Protein AF-A0A968BPP3-F1 (afdb_monomer)

Nearest PDB structures (foldseek):
  6rji-assembly1_A  TM=8.455E-01  e=3.674E-14  Staphylococcus aureus subsp. aureus NCTC 8325
  6rk3-assembly1_A  TM=8.689E-01  e=7.001E-14  Staphylococcus aureus
  1ueb-assembly1_A  TM=8.562E-01  e=2.542E-13  Thermus thermophilus
  3a5z-assembly2_H  TM=8.764E-01  e=1.275E-12  Escherichia coli
  6enu-assembly1_w  TM=8.846E-01  e=1.036E-11  Escherichia coli

Structure (mmCIF, N/CA/C/O backbone):
data_AF-A0A968BPP3-F1
#
_entry.id   AF-A0A968BPP3-F1
#
loop_
_atom_site.group_PDB
_atom_site.id
_atom_site.type_symbol
_atom_site.label_atom_id
_atom_site.label_alt_id
_atom_site.label_comp_id
_atom_site.label_asym_id
_atom_site.label_entity_id
_atom_site.label_seq_id
_atom_site.pdbx_PDB_ins_code
_atom_site.Cartn_x
_atom_site.Cartn_y
_atom_site.Cartn_z
_atom_site.occupancy
_atom_site.B_iso_or_equiv
_atom_site.auth_seq_id
_atom_site.auth_comp_id
_atom_site.auth_asym_id
_atom_site.auth_atom_id
_atom_site.pdbx_PDB_model_num
ATOM 1 N N . LEU A 1 1 ? 13.420 -9.886 -11.033 1.00 63.69 1 LEU A N 1
ATOM 2 C CA . LEU A 1 1 ? 12.221 -9.325 -11.688 1.00 63.69 1 LEU A CA 1
ATOM 3 C C . LEU A 1 1 ? 11.340 -10.459 -12.191 1.00 63.69 1 LEU A C 1
ATOM 5 O O . LEU A 1 1 ? 10.629 -10.984 -11.359 1.00 63.69 1 LEU A O 1
ATOM 9 N N . ARG A 1 2 ? 11.494 -10.986 -13.417 1.00 72.38 2 ARG A N 1
ATOM 10 C CA . ARG A 1 2 ? 10.603 -12.044 -13.965 1.00 72.38 2 ARG A CA 1
ATOM 11 C C . ARG A 1 2 ? 10.339 -13.284 -13.087 1.00 72.38 2 ARG A C 1
ATOM 13 O O . ARG A 1 2 ? 9.287 -13.887 -13.214 1.00 72.38 2 ARG A O 1
ATOM 20 N N . THR A 1 3 ? 11.290 -13.709 -12.253 1.00 71.75 3 THR A N 1
ATOM 21 C CA . THR A 1 3 ? 11.135 -14.902 -11.393 1.00 71.75 3 THR A CA 1
ATOM 22 C C . THR A 1 3 ? 11.140 -14.589 -9.895 1.00 71.75 3 THR A C 1
ATOM 24 O O . THR A 1 3 ? 11.198 -15.517 -9.092 1.00 71.75 3 THR A O 1
ATOM 27 N N . GLY A 1 4 ? 11.218 -13.310 -9.502 1.00 67.56 4 GLY A N 1
ATOM 28 C CA . GLY A 1 4 ? 11.401 -12.900 -8.097 1.00 67.56 4 GLY A CA 1
ATOM 29 C C . GLY A 1 4 ? 12.676 -13.427 -7.407 1.00 67.56 4 GLY A C 1
ATOM 30 O O . GLY A 1 4 ? 12.881 -13.193 -6.223 1.00 67.56 4 GLY A O 1
ATOM 31 N N . SER A 1 5 ? 13.551 -14.153 -8.114 1.00 74.25 5 SER A N 1
ATOM 32 C CA . SER A 1 5 ? 14.674 -14.875 -7.505 1.00 74.25 5 SER A CA 1
ATOM 33 C C . SER A 1 5 ? 15.922 -14.002 -7.362 1.00 74.25 5 SER A C 1
ATOM 35 O O . SER A 1 5 ? 16.312 -13.308 -8.304 1.00 74.25 5 SER A O 1
ATOM 37 N N . THR A 1 6 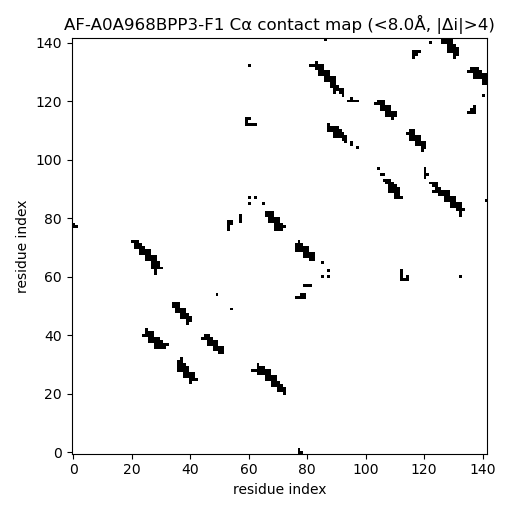? 16.602 -14.108 -6.220 1.00 77.81 6 THR A N 1
ATOM 38 C CA . THR A 1 6 ? 17.931 -13.517 -6.008 1.00 77.81 6 THR A CA 1
ATOM 39 C C . THR A 1 6 ? 19.002 -14.392 -6.660 1.00 77.81 6 THR A C 1
ATOM 41 O O . THR A 1 6 ? 19.083 -15.587 -6.376 1.00 77.81 6 THR A O 1
ATOM 44 N N . LEU A 1 7 ? 19.831 -13.806 -7.529 1.00 81.56 7 LEU A N 1
ATOM 45 C CA . LEU A 1 7 ? 20.941 -14.490 -8.197 1.00 81.56 7 LEU A CA 1
ATOM 46 C C . LEU A 1 7 ? 22.265 -13.803 -7.856 1.00 81.56 7 LEU A C 1
ATOM 48 O O . LEU A 1 7 ? 22.491 -12.664 -8.261 1.00 81.56 7 LEU A O 1
ATOM 52 N N . ASP A 1 8 ? 23.168 -14.532 -7.203 1.00 81.88 8 ASP A N 1
ATOM 53 C CA . ASP A 1 8 ? 24.552 -14.094 -7.035 1.00 81.88 8 ASP A CA 1
ATOM 54 C C . ASP A 1 8 ? 25.355 -14.385 -8.307 1.00 81.88 8 ASP A C 1
ATOM 56 O O . ASP A 1 8 ? 25.494 -15.536 -8.735 1.00 81.88 8 ASP A O 1
ATOM 60 N N . LYS A 1 9 ? 25.904 -13.334 -8.926 1.00 81.69 9 LYS A N 1
ATOM 61 C CA . LYS A 1 9 ? 26.733 -13.441 -10.131 1.00 81.69 9 LYS A CA 1
ATOM 62 C C . LYS A 1 9 ? 28.030 -12.656 -9.962 1.00 81.69 9 LYS A C 1
ATOM 64 O O . LYS A 1 9 ? 28.014 -11.452 -9.731 1.00 81.69 9 LYS A O 1
ATOM 69 N N . ASN A 1 10 ? 29.157 -13.350 -10.116 1.00 84.06 10 ASN A N 1
ATOM 70 C CA . ASN A 1 10 ? 30.484 -12.740 -10.114 1.00 84.06 10 ASN A CA 1
ATOM 71 C C . ASN A 1 10 ? 30.826 -12.225 -11.515 1.00 84.06 10 ASN A C 1
ATOM 73 O O . ASN A 1 10 ? 30.659 -12.956 -12.491 1.00 84.06 10 ASN A O 1
ATOM 77 N N . PHE A 1 11 ? 31.342 -10.999 -11.594 1.00 82.50 11 PHE A N 1
ATOM 78 C CA . PHE A 1 11 ? 31.814 -10.381 -12.833 1.00 82.50 11 PHE A CA 1
ATOM 79 C C . PHE A 1 11 ? 33.334 -10.184 -12.777 1.00 82.50 11 PHE A C 1
ATOM 81 O O . PHE A 1 11 ? 33.882 -9.771 -11.755 1.00 82.50 11 PHE A O 1
ATOM 88 N N . THR A 1 12 ? 34.021 -10.478 -13.877 1.00 86.81 12 THR A N 1
ATOM 89 C CA . THR A 1 12 ? 35.453 -10.200 -14.072 1.00 86.81 12 THR A CA 1
ATOM 90 C C . THR A 1 12 ? 35.627 -8.826 -14.728 1.00 86.81 12 THR A C 1
ATOM 92 O O . THR A 1 12 ? 34.732 -8.355 -15.421 1.00 86.81 12 THR A O 1
ATOM 95 N N . SER A 1 13 ? 36.788 -8.173 -14.585 1.00 78.44 13 SER A N 1
ATOM 96 C CA . SER A 1 13 ? 37.048 -6.805 -15.084 1.0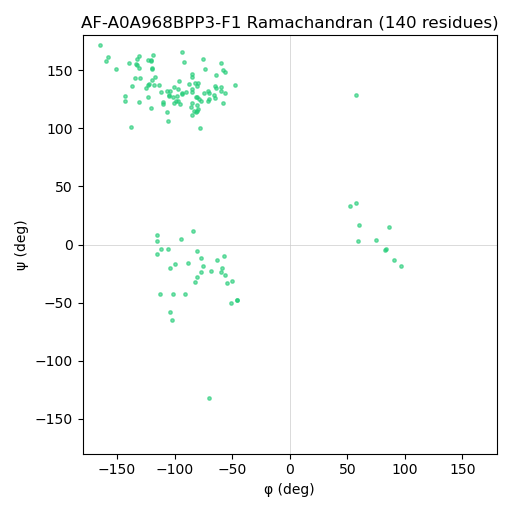0 78.44 13 SER A CA 1
ATOM 97 C C . SER A 1 13 ? 36.832 -6.568 -16.594 1.00 78.44 13 SER A C 1
ATOM 99 O O . SER A 1 13 ? 36.894 -5.423 -17.031 1.00 78.44 13 SER A O 1
ATOM 101 N N . GLY A 1 14 ? 36.624 -7.616 -17.400 1.00 79.88 14 GLY A N 1
ATOM 102 C CA . GLY A 1 14 ? 36.325 -7.523 -18.836 1.00 79.88 14 GLY A CA 1
ATOM 103 C C . GLY A 1 14 ? 34.868 -7.816 -19.208 1.00 79.88 14 GLY A C 1
ATOM 104 O O . GLY A 1 14 ? 34.520 -7.707 -20.386 1.00 79.88 14 GLY A O 1
ATOM 105 N N . ASP A 1 15 ? 34.029 -8.194 -18.242 1.00 79.31 15 ASP A N 1
ATOM 106 C CA . ASP A 1 15 ? 32.636 -8.532 -18.505 1.00 79.31 15 ASP A CA 1
ATOM 107 C C . ASP A 1 15 ? 31.840 -7.275 -18.850 1.00 79.31 15 ASP A C 1
ATOM 109 O O . ASP A 1 15 ? 31.914 -6.247 -18.175 1.00 79.31 15 ASP A O 1
ATOM 113 N N . ARG A 1 16 ? 31.062 -7.364 -19.929 1.00 75.25 16 ARG A N 1
ATOM 114 C CA . ARG A 1 16 ? 30.122 -6.319 -20.329 1.00 75.25 16 ARG A CA 1
ATOM 115 C C . ARG A 1 16 ? 28.735 -6.715 -19.860 1.00 75.25 16 ARG A C 1
ATOM 117 O O . ARG A 1 16 ? 28.242 -7.782 -20.221 1.00 75.25 16 ARG A O 1
ATOM 124 N N . VAL A 1 17 ? 28.120 -5.846 -19.072 1.00 80.25 17 VAL A N 1
ATOM 125 C CA . VAL A 1 17 ? 26.725 -5.974 -18.659 1.00 80.25 17 VAL A CA 1
ATOM 126 C C . VAL A 1 17 ? 25.892 -5.103 -19.588 1.00 80.25 17 VAL A C 1
ATOM 128 O O . VAL A 1 17 ? 26.286 -3.983 -19.910 1.00 80.25 17 VAL A O 1
ATOM 131 N N . GLN A 1 18 ? 24.782 -5.648 -20.078 1.00 78.56 18 GLN A N 1
ATOM 132 C CA . GLN A 1 18 ? 23.800 -4.853 -20.796 1.00 78.56 18 GLN A CA 1
ATOM 133 C C . GLN A 1 18 ? 22.907 -4.180 -19.761 1.00 78.56 18 GLN A C 1
ATOM 135 O O . GLN A 1 18 ? 22.183 -4.866 -19.040 1.00 78.56 18 GLN A O 1
ATOM 140 N N . ASP A 1 19 ? 22.968 -2.854 -19.703 1.00 77.75 19 ASP A N 1
ATOM 141 C CA . ASP A 1 19 ? 22.014 -2.086 -18.917 1.00 77.75 19 ASP A CA 1
ATOM 142 C C . ASP A 1 19 ? 20.648 -2.150 -19.594 1.00 77.75 19 ASP A C 1
ATOM 144 O O . ASP A 1 19 ? 20.490 -1.838 -20.778 1.00 77.75 19 ASP A O 1
ATOM 148 N N . ILE A 1 20 ? 19.665 -2.584 -18.818 1.00 81.75 20 ILE A N 1
ATOM 149 C CA . ILE A 1 20 ? 18.259 -2.580 -19.185 1.00 81.75 20 ILE A CA 1
ATOM 150 C C . ILE A 1 20 ? 17.609 -1.433 -18.419 1.00 81.75 20 ILE A C 1
ATOM 152 O O . ILE A 1 20 ? 17.764 -1.330 -17.202 1.00 81.75 20 ILE A O 1
ATOM 156 N N . ARG A 1 21 ? 16.886 -0.570 -19.135 1.00 79.94 21 ARG A N 1
ATOM 157 C CA . ARG A 1 21 ? 16.060 0.470 -18.529 1.00 79.94 21 ARG A CA 1
ATOM 158 C C . ARG A 1 21 ? 14.624 -0.027 -18.471 1.00 79.94 21 ARG A C 1
ATOM 160 O O . ARG A 1 21 ? 14.102 -0.480 -19.484 1.00 79.94 21 ARG A O 1
ATOM 167 N N . LEU A 1 22 ? 14.034 0.042 -17.286 1.00 85.62 22 LEU A N 1
ATOM 168 C CA . LEU A 1 22 ? 12.613 -0.204 -17.099 1.00 85.6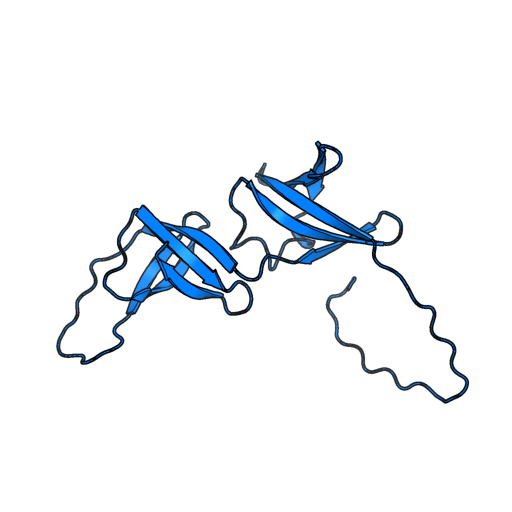2 22 LEU A CA 1
ATOM 169 C C . LEU A 1 22 ? 11.840 1.083 -17.378 1.00 85.62 22 LEU A C 1
ATOM 171 O O . LEU A 1 22 ? 12.315 2.184 -17.077 1.00 85.62 22 LEU A O 1
ATOM 175 N N . ASP A 1 23 ? 10.660 0.917 -17.955 1.00 87.00 23 ASP A N 1
ATOM 176 C CA . ASP A 1 23 ? 9.682 1.974 -18.142 1.00 87.00 23 ASP A CA 1
ATOM 177 C C . ASP A 1 23 ? 8.700 1.925 -16.972 1.00 87.00 23 ASP A C 1
ATOM 179 O O . ASP A 1 23 ? 8.052 0.902 -16.735 1.00 87.00 23 ASP A O 1
ATOM 183 N N . HIS A 1 24 ? 8.616 3.034 -16.246 1.00 90.00 24 HIS A N 1
ATOM 184 C CA . HIS A 1 24 ? 7.786 3.198 -15.061 1.00 90.00 24 HIS A CA 1
ATOM 185 C C . HIS A 1 24 ? 6.594 4.087 -15.400 1.00 90.00 24 HIS A C 1
ATOM 187 O O . HIS A 1 24 ? 6.776 5.147 -16.002 1.00 90.00 24 HIS A O 1
ATOM 193 N N . GLN A 1 25 ? 5.394 3.662 -15.021 1.00 91.88 25 GLN A N 1
ATOM 194 C CA . GLN A 1 25 ? 4.161 4.418 -15.237 1.00 91.88 25 GLN A CA 1
ATOM 195 C C . GLN A 1 25 ? 3.282 4.360 -13.988 1.00 91.88 25 GLN A C 1
ATOM 197 O O . GLN A 1 25 ? 3.133 3.299 -13.378 1.00 91.88 25 GLN A O 1
ATOM 202 N N . THR A 1 26 ? 2.703 5.494 -13.598 1.00 93.88 26 THR A N 1
ATOM 203 C CA . THR A 1 26 ? 1.760 5.549 -12.477 1.00 93.88 26 THR A CA 1
ATOM 204 C C . THR A 1 26 ? 0.383 5.122 -12.958 1.00 93.88 26 THR A C 1
ATOM 206 O O . THR A 1 26 ? -0.147 5.651 -13.936 1.00 93.88 26 THR A O 1
ATOM 209 N N . VAL A 1 27 ? -0.209 4.152 -12.273 1.00 94.50 27 VAL A N 1
ATOM 210 C CA . VAL A 1 27 ? -1.490 3.564 -12.658 1.00 94.50 27 VAL A CA 1
ATOM 211 C C . VAL A 1 27 ? -2.423 3.540 -11.461 1.00 94.50 27 VAL A C 1
ATOM 213 O O . VAL A 1 27 ? -2.010 3.310 -10.329 1.00 94.50 27 VAL A O 1
ATOM 216 N N . GLN A 1 28 ? -3.700 3.773 -11.715 1.00 94.75 28 GLN A N 1
ATOM 217 C CA . GLN A 1 28 ? -4.740 3.817 -10.707 1.00 94.75 28 GLN A CA 1
ATOM 218 C C . GLN A 1 28 ? -5.581 2.546 -10.766 1.00 94.75 28 GLN A C 1
ATOM 220 O O . GLN A 1 28 ? -6.100 2.184 -11.822 1.00 94.75 28 GLN A O 1
ATOM 225 N N . TYR A 1 29 ? -5.741 1.872 -9.631 1.00 94.06 29 TYR A N 1
ATOM 226 C CA . TYR A 1 29 ? -6.620 0.717 -9.513 1.00 94.06 29 TYR A CA 1
ATOM 227 C C . TYR A 1 29 ? -8.088 1.142 -9.600 1.00 94.06 29 TYR A C 1
ATOM 229 O O . TYR A 1 29 ? -8.519 2.058 -8.897 1.00 94.06 29 TYR A O 1
ATOM 237 N N . LEU A 1 30 ? -8.860 0.459 -10.446 1.00 93.25 30 LEU A N 1
ATOM 238 C CA . LEU A 1 30 ? -10.280 0.737 -10.642 1.00 93.25 30 LEU A CA 1
ATOM 239 C C . LEU A 1 30 ? -11.155 -0.280 -9.912 1.00 93.25 30 LEU A C 1
ATOM 241 O O . LEU A 1 30 ? -11.890 0.091 -9.008 1.00 93.25 30 LEU A O 1
ATOM 245 N N . TYR A 1 31 ? -11.098 -1.546 -10.324 1.00 91.69 31 TYR A N 1
ATOM 246 C CA . TYR A 1 31 ? -11.911 -2.638 -9.782 1.00 91.69 31 TYR A CA 1
ATOM 247 C C . TYR A 1 31 ? -11.332 -3.995 -10.203 1.00 91.69 31 TYR A C 1
ATOM 249 O O . TYR A 1 31 ? -10.452 -4.076 -11.062 1.00 91.69 31 TYR A O 1
ATOM 257 N N . SER A 1 32 ? -11.864 -5.079 -9.640 1.00 90.06 32 SER A N 1
ATOM 258 C CA . SER A 1 32 ? -11.588 -6.447 -10.083 1.00 90.06 32 SER A CA 1
ATOM 259 C C . SER A 1 32 ? -12.882 -7.125 -10.525 1.00 90.06 32 SER A C 1
ATOM 261 O O . SER A 1 32 ? -13.932 -6.921 -9.918 1.00 90.06 32 SER A O 1
ATOM 263 N N . ASP A 1 33 ? -12.809 -7.929 -11.585 1.00 89.69 33 ASP A N 1
ATOM 264 C CA . ASP A 1 33 ? -13.915 -8.775 -12.060 1.00 89.69 33 ASP A CA 1
ATOM 265 C C . ASP A 1 33 ? -13.848 -10.217 -11.512 1.00 89.69 33 ASP A C 1
ATOM 267 O O . ASP A 1 33 ? -14.680 -11.057 -11.857 1.00 89.69 33 ASP A O 1
ATOM 271 N N . GLY A 1 34 ? -12.882 -10.493 -10.628 1.00 84.31 34 GLY A N 1
ATOM 272 C CA . GLY A 1 34 ? -12.631 -11.800 -10.021 1.00 84.31 34 GLY A CA 1
ATOM 273 C C . GLY A 1 34 ? -11.546 -12.626 -10.717 1.00 84.31 34 GLY A C 1
ATOM 274 O O . GLY A 1 34 ? -11.000 -13.530 -10.087 1.00 84.31 34 GLY A O 1
ATOM 275 N N . GLU A 1 35 ? -11.194 -12.309 -11.964 1.00 85.31 35 GLU A N 1
ATOM 276 C CA . GLU A 1 35 ? -10.093 -12.952 -12.699 1.00 85.31 35 GLU A CA 1
ATOM 277 C C . GLU A 1 35 ? -8.943 -11.966 -12.939 1.00 85.31 35 GLU A C 1
ATOM 279 O O . GLU A 1 35 ? -7.772 -12.293 -12.728 1.00 85.31 35 GLU A O 1
ATOM 284 N N . PHE A 1 36 ? -9.286 -10.733 -13.308 1.00 89.75 36 PHE A N 1
ATOM 285 C CA . PHE A 1 36 ? -8.358 -9.647 -13.573 1.00 89.75 36 PHE A CA 1
ATOM 286 C C . PHE A 1 36 ? -8.605 -8.454 -12.650 1.00 89.75 36 PHE A C 1
ATOM 288 O O . PHE A 1 36 ? -9.688 -8.243 -12.092 1.00 89.75 36 PHE A O 1
ATOM 295 N N . TYR A 1 37 ? -7.560 -7.652 -12.501 1.00 91.88 37 TYR A N 1
ATOM 296 C CA . TYR A 1 37 ? -7.592 -6.365 -11.822 1.00 91.88 37 TYR A CA 1
ATOM 297 C C . TYR A 1 37 ? -7.427 -5.282 -12.878 1.00 91.88 37 TYR A C 1
ATOM 299 O O . TYR A 1 37 ? -6.458 -5.293 -13.634 1.00 91.88 37 TYR A O 1
ATOM 307 N N . HIS A 1 38 ? -8.384 -4.368 -12.959 1.00 94.25 38 HIS A N 1
ATOM 308 C CA . HIS A 1 38 ? -8.400 -3.312 -13.962 1.00 94.25 38 HIS A CA 1
ATOM 309 C C . HIS A 1 38 ? -7.743 -2.055 -13.409 1.00 94.25 38 HIS A C 1
ATOM 311 O O . HIS A 1 38 ? -8.080 -1.590 -12.318 1.00 94.25 38 HIS A O 1
ATOM 317 N N . PHE A 1 39 ? -6.817 -1.506 -14.188 1.00 95.06 39 PHE A N 1
ATOM 318 C CA . PHE A 1 39 ? -6.079 -0.288 -13.881 1.00 95.06 39 PHE A CA 1
ATOM 319 C C . PHE A 1 39 ? -6.263 0.734 -14.993 1.00 95.06 39 PHE A C 1
ATOM 321 O O . PHE A 1 39 ? -6.586 0.379 -16.127 1.00 95.06 39 PHE A O 1
ATOM 328 N N . MET A 1 40 ? -6.032 1.997 -14.662 1.00 95.88 40 MET A N 1
ATOM 329 C CA . MET A 1 40 ? -5.997 3.113 -15.595 1.00 95.88 40 MET A CA 1
ATOM 330 C C . MET A 1 40 ? -4.655 3.819 -15.478 1.00 95.88 40 MET A C 1
ATOM 332 O O . MET A 1 40 ? -4.264 4.213 -14.384 1.00 95.88 40 MET A O 1
ATOM 336 N N . ASP A 1 41 ? -3.959 4.002 -16.589 1.00 94.06 41 ASP A N 1
ATOM 337 C CA . ASP A 1 41 ? -2.784 4.867 -16.623 1.00 94.06 41 ASP A CA 1
ATOM 338 C C . ASP A 1 41 ? -3.206 6.327 -16.374 1.00 94.06 41 ASP A C 1
ATOM 340 O O . ASP A 1 41 ? -4.142 6.827 -17.005 1.00 94.06 41 ASP A O 1
ATOM 344 N N . VAL A 1 42 ? -2.558 7.007 -15.423 1.00 94.00 42 VAL A N 1
ATOM 345 C CA . VAL A 1 42 ? -2.985 8.350 -14.985 1.00 94.00 42 VAL A CA 1
ATOM 346 C C . VAL A 1 42 ? -2.629 9.458 -15.982 1.00 94.00 42 VAL A C 1
ATOM 348 O O . VAL A 1 42 ? -3.203 10.546 -15.920 1.00 94.00 42 VAL A O 1
ATOM 351 N N . GLU A 1 43 ? -1.692 9.208 -16.901 1.00 91.94 43 GLU A N 1
ATOM 352 C CA . GLU A 1 43 ? -1.260 10.182 -17.906 1.00 91.94 43 GLU A CA 1
ATOM 353 C C . GLU A 1 43 ? -2.083 10.066 -19.194 1.00 91.94 43 GLU A C 1
ATOM 355 O O . GLU A 1 43 ? -2.496 11.071 -19.781 1.00 91.94 43 GLU A O 1
ATOM 360 N N . THR A 1 44 ? -2.335 8.835 -19.635 1.00 93.88 44 THR A N 1
ATOM 361 C CA . THR A 1 44 ? -2.982 8.513 -20.913 1.00 93.88 44 THR A CA 1
ATOM 362 C C . THR A 1 44 ? -4.464 8.179 -20.774 1.00 93.88 44 THR A C 1
ATOM 364 O O . THR A 1 44 ? -5.191 8.240 -21.767 1.00 93.88 44 THR A O 1
ATOM 367 N N . TYR A 1 45 ? -4.933 7.872 -19.559 1.00 93.38 45 TYR A N 1
ATOM 368 C CA . TYR A 1 45 ? -6.283 7.378 -19.265 1.00 93.38 45 TYR A CA 1
ATOM 369 C C . TYR A 1 45 ? -6.620 6.047 -19.955 1.00 93.38 45 TYR A C 1
ATOM 371 O O . TYR A 1 45 ? -7.791 5.665 -20.050 1.00 93.38 45 TYR A O 1
ATOM 379 N N . GLU A 1 46 ? -5.609 5.321 -20.438 1.00 93.12 46 GLU A N 1
ATOM 380 C CA . GLU A 1 46 ? -5.793 3.996 -21.013 1.00 93.12 46 GLU A CA 1
ATOM 381 C C . GLU A 1 46 ? -6.049 2.971 -19.909 1.00 93.12 46 GLU A C 1
ATOM 383 O O . GLU A 1 46 ? -5.318 2.890 -18.921 1.00 93.12 46 GLU A O 1
ATOM 388 N N . GLN A 1 47 ? -7.103 2.174 -20.084 1.00 93.69 47 GLN A N 1
ATOM 389 C CA . GLN A 1 47 ? -7.453 1.113 -19.148 1.00 93.69 47 GLN A CA 1
ATOM 390 C C . GLN A 1 47 ? -6.897 -0.223 -19.607 1.00 93.69 47 GLN A C 1
ATOM 392 O O . GLN A 1 47 ? -6.950 -0.565 -20.792 1.00 93.69 47 GLN A O 1
ATOM 397 N N . PHE A 1 48 ? -6.423 -1.016 -18.655 1.00 92.19 48 PHE A N 1
ATOM 398 C CA . PHE A 1 48 ? -5.928 -2.346 -18.939 1.00 92.19 48 PHE A CA 1
ATOM 399 C C . PHE A 1 48 ? -6.104 -3.316 -17.766 1.00 92.19 48 PHE A C 1
ATOM 401 O O . PHE A 1 48 ? -6.038 -2.912 -16.605 1.00 92.19 48 PHE A O 1
ATOM 408 N N . PRO A 1 49 ? -6.253 -4.620 -18.055 1.00 93.31 49 PRO A N 1
ATOM 409 C CA . PRO A 1 49 ? -6.275 -5.650 -17.029 1.00 93.31 49 PRO A CA 1
ATOM 410 C C . PRO A 1 49 ? -4.855 -6.092 -16.648 1.00 93.31 49 PRO A C 1
ATOM 412 O O . PRO A 1 49 ? -3.963 -6.163 -17.500 1.00 93.31 49 PRO A O 1
ATOM 415 N N . LEU A 1 50 ? -4.664 -6.453 -15.382 1.00 90.62 50 LEU A N 1
ATOM 416 C CA . LEU A 1 50 ? -3.512 -7.181 -14.857 1.00 90.62 50 LEU A CA 1
ATOM 417 C C . LEU A 1 50 ? -3.959 -8.522 -14.266 1.00 90.62 50 LEU A C 1
ATOM 419 O O . LEU A 1 50 ? -4.985 -8.571 -13.578 1.00 90.62 50 LEU A O 1
ATOM 423 N N . PRO A 1 51 ? -3.211 -9.611 -14.524 1.00 88.88 51 PRO A N 1
ATOM 424 C CA . PRO A 1 51 ? -3.480 -10.893 -13.898 1.00 88.88 51 PRO A CA 1
ATOM 425 C C . PRO A 1 51 ? -3.008 -10.895 -12.441 1.00 88.88 51 PRO A C 1
ATOM 427 O O . PRO A 1 51 ? -2.104 -10.151 -12.060 1.00 88.88 51 PRO A O 1
ATOM 430 N N . ASP A 1 52 ? -3.569 -11.817 -11.663 1.00 85.19 52 ASP A N 1
ATOM 431 C CA . ASP A 1 52 ? -3.206 -12.074 -10.266 1.00 85.19 52 ASP A CA 1
ATOM 432 C C . ASP A 1 52 ? -1.689 -12.157 -10.025 1.00 85.19 52 ASP A C 1
ATOM 434 O O . ASP A 1 52 ? -1.161 -11.474 -9.155 1.00 85.19 52 ASP A O 1
ATOM 438 N N . ALA A 1 53 ? -0.979 -12.922 -10.858 1.00 84.06 53 ALA A N 1
ATOM 439 C CA . ALA A 1 53 ? 0.445 -13.210 -10.679 1.00 84.06 53 ALA A CA 1
ATOM 440 C C . ALA A 1 53 ? 1.360 -11.970 -10.641 1.00 84.06 53 ALA A C 1
ATOM 442 O O . ALA A 1 53 ? 2.481 -12.067 -10.157 1.00 84.06 53 ALA A O 1
ATOM 443 N N . VAL A 1 54 ? 0.913 -10.824 -11.165 1.00 83.94 54 VAL A N 1
ATOM 444 C CA . VAL A 1 54 ? 1.683 -9.567 -11.142 1.00 83.94 54 VAL A CA 1
ATOM 445 C C . VAL A 1 54 ? 1.407 -8.761 -9.865 1.00 83.94 54 VAL A C 1
ATOM 447 O O . VAL A 1 54 ? 2.155 -7.851 -9.542 1.00 83.94 54 VAL A O 1
ATOM 450 N N . LEU A 1 55 ? 0.339 -9.077 -9.130 1.00 84.62 55 LEU A N 1
ATOM 451 C CA . LEU A 1 55 ? -0.184 -8.280 -8.017 1.00 84.62 55 LEU A CA 1
ATOM 452 C C . LEU A 1 55 ? -0.087 -8.985 -6.663 1.00 84.62 55 LEU A C 1
ATOM 454 O O . LEU A 1 55 ? -0.672 -8.495 -5.701 1.00 84.62 55 LEU A O 1
ATOM 458 N N . GLU A 1 56 ? 0.593 -10.128 -6.579 1.00 78.00 56 GLU A N 1
ATOM 459 C CA . GLU A 1 56 ? 0.530 -11.037 -5.427 1.00 78.00 56 GLU A CA 1
ATOM 460 C C . GLU A 1 56 ? 0.766 -10.312 -4.087 1.00 78.00 56 GLU A C 1
ATOM 462 O O . GLU A 1 56 ? -0.090 -10.362 -3.200 1.00 78.00 56 GLU A O 1
ATOM 467 N N . ASP A 1 57 ? 1.842 -9.527 -3.987 1.00 80.19 57 ASP A N 1
ATOM 468 C CA . ASP A 1 57 ? 2.168 -8.745 -2.785 1.00 80.19 57 ASP A CA 1
ATOM 469 C C . ASP A 1 57 ? 1.319 -7.469 -2.634 1.00 80.19 57 ASP A C 1
ATOM 471 O O . ASP A 1 57 ? 1.132 -6.955 -1.527 1.00 80.19 57 ASP A O 1
ATOM 475 N N . ALA A 1 58 ? 0.781 -6.948 -3.741 1.00 86.06 58 ALA A N 1
ATOM 476 C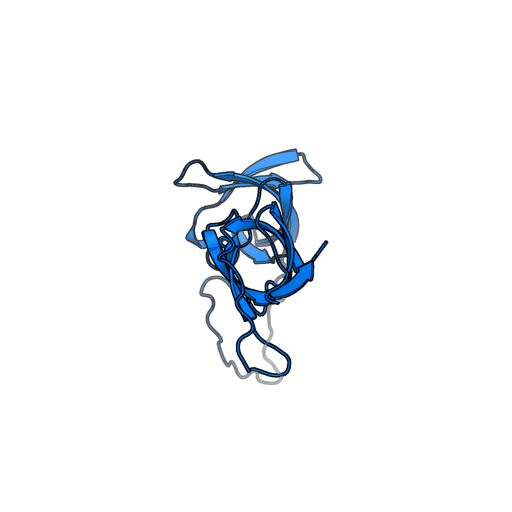 CA . ALA A 1 58 ? 0.037 -5.694 -3.768 1.00 86.06 58 ALA A CA 1
ATOM 477 C C . ALA A 1 58 ? -1.430 -5.853 -3.343 1.00 86.06 58 ALA A C 1
ATOM 479 O O . ALA A 1 58 ? -2.019 -4.957 -2.734 1.00 86.06 58 ALA A O 1
ATOM 480 N N . LYS A 1 59 ? -2.018 -7.015 -3.638 1.00 86.75 59 LYS A N 1
ATOM 481 C CA . LYS A 1 59 ? -3.437 -7.345 -3.461 1.00 86.75 59 LYS A CA 1
ATOM 482 C C . LYS A 1 59 ? -4.056 -6.954 -2.119 1.00 86.75 59 LYS A C 1
ATOM 484 O O . LYS A 1 59 ? -5.129 -6.352 -2.148 1.00 86.75 59 LYS A O 1
ATOM 489 N N . PRO A 1 60 ? -3.441 -7.250 -0.956 1.00 88.44 60 PRO A N 1
ATOM 490 C CA . PRO A 1 60 ? -4.044 -6.940 0.344 1.00 88.44 60 PRO A CA 1
ATOM 491 C C . PRO A 1 60 ? -4.241 -5.440 0.595 1.00 88.44 60 PRO A C 1
ATOM 493 O O . PRO A 1 60 ? -4.950 -5.065 1.529 1.00 88.44 60 PRO A O 1
ATOM 496 N N . TYR A 1 61 ? -3.611 -4.596 -0.223 1.00 90.12 61 TYR A N 1
ATOM 497 C CA . TYR A 1 61 ? -3.560 -3.148 -0.070 1.00 90.12 61 TYR A CA 1
ATOM 498 C C . TYR A 1 61 ? -4.327 -2.392 -1.161 1.00 90.12 61 TYR A C 1
ATOM 500 O O . TYR A 1 61 ? -4.410 -1.168 -1.097 1.00 90.12 61 TYR A O 1
ATOM 508 N N . LEU A 1 62 ? -4.879 -3.093 -2.159 1.00 88.75 62 LEU A N 1
ATOM 509 C CA . LEU A 1 62 ? -5.584 -2.465 -3.274 1.00 88.75 62 LEU A CA 1
ATOM 510 C C . LEU A 1 62 ? -7.024 -2.114 -2.893 1.00 88.75 62 LEU A C 1
ATOM 512 O O . LEU A 1 62 ? -7.872 -2.990 -2.723 1.00 88.75 62 LEU A O 1
ATOM 516 N N . VAL A 1 63 ? -7.304 -0.813 -2.845 1.00 87.31 63 VAL A N 1
ATOM 517 C CA . VAL A 1 63 ? -8.659 -0.243 -2.800 1.00 87.31 63 VAL A CA 1
ATOM 518 C C . VAL A 1 63 ? -8.890 0.640 -4.012 1.00 87.31 63 VAL A C 1
ATOM 520 O O . VAL A 1 63 ? -7.934 1.190 -4.565 1.00 87.31 63 VAL A O 1
ATOM 523 N N . GLU A 1 64 ? -10.141 0.757 -4.459 1.00 87.31 64 GLU A N 1
ATOM 524 C CA . GLU A 1 64 ? -10.486 1.594 -5.612 1.00 87.31 64 GLU A CA 1
ATOM 525 C C . GLU A 1 64 ? -9.836 2.978 -5.483 1.00 87.31 64 GLU A C 1
ATOM 527 O O . GLU A 1 64 ? -9.854 3.591 -4.414 1.00 87.31 64 GLU A O 1
ATOM 532 N N . ASN A 1 65 ? -9.290 3.481 -6.587 1.00 88.25 65 ASN A N 1
ATOM 533 C CA . ASN A 1 65 ? -8.537 4.730 -6.689 1.00 88.25 65 ASN A CA 1
ATOM 534 C C . ASN A 1 65 ? -7.104 4.715 -6.128 1.00 88.25 65 ASN A C 1
ATOM 536 O O . ASN A 1 65 ? -6.455 5.759 -6.177 1.00 88.25 65 ASN A O 1
ATOM 540 N N . THR A 1 66 ? -6.582 3.581 -5.646 1.00 89.81 66 THR A N 1
ATOM 541 C CA . THR A 1 66 ? -5.168 3.472 -5.232 1.00 89.81 66 THR A CA 1
ATOM 542 C C . THR A 1 66 ? -4.246 3.657 -6.432 1.00 89.81 66 THR A C 1
ATOM 544 O O . THR A 1 66 ? -4.372 2.937 -7.421 1.00 89.81 66 THR A O 1
ATOM 547 N N . GLU A 1 67 ? -3.297 4.583 -6.332 1.00 92.50 67 GLU A N 1
ATOM 548 C CA . GLU A 1 67 ? -2.229 4.761 -7.317 1.00 92.50 67 GLU A CA 1
ATOM 549 C C . GLU A 1 67 ? -1.019 3.895 -6.949 1.00 92.50 67 GLU A C 1
ATOM 551 O O . GLU A 1 67 ? -0.568 3.896 -5.801 1.00 92.50 67 GLU A O 1
ATOM 556 N N . ILE A 1 68 ? -0.505 3.152 -7.927 1.00 92.56 68 ILE A N 1
ATOM 557 C CA . ILE A 1 68 ? 0.676 2.291 -7.819 1.00 92.56 68 ILE A CA 1
ATOM 558 C C . ILE A 1 68 ? 1.604 2.545 -9.006 1.00 92.56 68 ILE A C 1
ATOM 560 O O . ILE A 1 68 ? 1.177 3.050 -10.046 1.00 92.56 68 ILE A O 1
ATOM 564 N N . GLU A 1 69 ? 2.872 2.180 -8.873 1.00 92.00 69 GLU A N 1
ATOM 565 C CA . GLU A 1 69 ? 3.842 2.294 -9.958 1.00 92.00 69 GLU A CA 1
ATOM 566 C C . GLU A 1 69 ? 3.977 0.948 -10.676 1.00 92.00 69 GLU A C 1
ATOM 568 O O . GLU A 1 69 ? 4.260 -0.076 -10.063 1.00 92.00 69 GLU A O 1
ATOM 573 N N . LEU A 1 70 ? 3.754 0.931 -11.988 1.00 91.69 70 LEU A N 1
ATOM 574 C CA . LEU A 1 70 ? 3.892 -0.254 -12.826 1.00 91.69 70 LEU A CA 1
ATOM 575 C C . LEU A 1 70 ? 5.227 -0.200 -13.572 1.00 91.69 70 LEU A C 1
ATOM 577 O O . LEU A 1 70 ? 5.475 0.716 -14.357 1.00 91.69 70 LEU A O 1
ATOM 581 N N . SER A 1 71 ? 6.056 -1.223 -13.373 1.00 89.94 71 SER A N 1
ATOM 582 C CA . SER A 1 71 ? 7.313 -1.405 -14.097 1.00 89.94 71 SER A CA 1
ATOM 583 C C . SER A 1 71 ? 7.113 -2.300 -15.316 1.00 89.94 71 SER A C 1
ATOM 585 O O . SER A 1 71 ? 6.588 -3.415 -15.227 1.00 89.94 71 SER A O 1
ATOM 587 N N . SER A 1 72 ? 7.585 -1.841 -16.470 1.00 88.06 72 SER A N 1
ATOM 588 C CA . SER A 1 72 ? 7.495 -2.557 -17.740 1.00 88.06 72 SER A CA 1
ATOM 589 C C . SER A 1 72 ? 8.828 -2.584 -18.485 1.00 88.06 72 SER A C 1
ATOM 591 O O . SER A 1 72 ? 9.700 -1.741 -18.280 1.00 88.06 72 SER A O 1
ATOM 593 N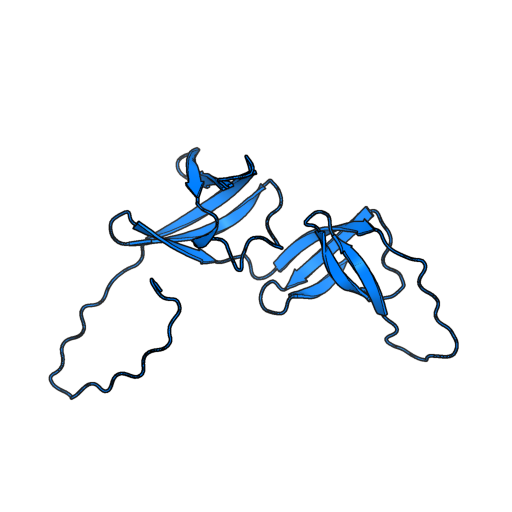 N . TYR A 1 73 ? 9.014 -3.595 -19.329 1.00 85.94 73 TYR A N 1
ATOM 594 C CA . TYR A 1 73 ? 10.182 -3.735 -20.193 1.00 85.94 73 TYR A CA 1
ATOM 595 C C . TYR A 1 73 ? 9.761 -4.313 -21.541 1.00 85.94 73 TYR A C 1
ATOM 597 O O . TYR A 1 73 ? 9.154 -5.380 -21.590 1.00 85.94 73 TYR A O 1
ATOM 605 N N . GLU A 1 74 ? 10.070 -3.615 -22.638 1.00 84.88 74 GLU A N 1
ATOM 606 C CA . GLU A 1 74 ? 9.719 -4.043 -24.007 1.00 84.88 74 GLU A CA 1
ATOM 607 C C . GLU A 1 74 ? 8.217 -4.376 -24.184 1.00 84.88 74 GLU A C 1
ATOM 609 O O . GLU A 1 74 ? 7.841 -5.254 -24.958 1.00 84.88 74 GLU A O 1
ATOM 614 N N . GLY A 1 75 ? 7.341 -3.668 -23.458 1.00 79.25 75 GLY A N 1
ATOM 615 C CA . GLY A 1 75 ? 5.886 -3.878 -23.473 1.00 79.25 75 GLY A CA 1
ATOM 616 C C . GLY A 1 75 ? 5.383 -5.007 -22.563 1.00 79.25 75 GLY A C 1
ATOM 617 O O . GLY A 1 75 ? 4.174 -5.174 -22.413 1.00 79.25 75 GLY A O 1
ATOM 618 N N . GLU A 1 76 ? 6.279 -5.759 -21.922 1.00 83.75 76 GLU A N 1
ATOM 619 C CA . GLU A 1 76 ? 5.935 -6.730 -20.884 1.00 83.75 76 GLU A CA 1
ATOM 620 C C . GLU A 1 76 ? 5.827 -6.030 -19.527 1.00 83.75 76 GLU A C 1
ATOM 622 O O . GLU A 1 76 ? 6.721 -5.288 -19.123 1.00 83.75 76 GLU A O 1
ATOM 627 N N . ARG A 1 77 ? 4.738 -6.284 -18.803 1.00 85.50 77 ARG A N 1
ATOM 628 C CA . ARG A 1 77 ? 4.524 -5.778 -17.444 1.00 85.50 77 ARG A CA 1
ATOM 629 C C . ARG A 1 77 ? 5.183 -6.727 -16.460 1.00 85.50 77 ARG A C 1
ATOM 631 O O . ARG A 1 77 ? 4.836 -7.904 -16.433 1.00 85.50 77 ARG A O 1
ATOM 638 N N . LEU A 1 78 ? 6.157 -6.223 -15.716 1.00 83.75 78 LEU A N 1
ATOM 639 C CA . LEU A 1 78 ? 7.048 -7.058 -14.921 1.00 83.75 78 LEU A CA 1
ATOM 640 C C . LEU A 1 78 ? 6.682 -7.079 -13.446 1.00 83.75 78 LEU A C 1
ATOM 642 O O . LEU A 1 78 ? 6.789 -8.134 -12.830 1.00 83.75 78 LEU A O 1
ATOM 646 N N . ASP A 1 79 ? 6.347 -5.919 -12.891 1.00 83.94 79 ASP A N 1
ATOM 647 C CA . ASP A 1 79 ? 6.219 -5.748 -11.448 1.00 83.94 79 ASP A CA 1
ATOM 648 C C . ASP A 1 79 ? 5.374 -4.519 -11.117 1.00 83.94 79 ASP A C 1
ATOM 650 O O . ASP A 1 79 ? 5.271 -3.595 -11.934 1.00 83.94 79 ASP A O 1
ATOM 654 N N . VAL A 1 80 ? 4.813 -4.502 -9.914 1.00 88.56 80 VAL A N 1
ATOM 655 C CA . VAL A 1 80 ? 4.134 -3.335 -9.356 1.00 88.56 80 VAL A CA 1
ATOM 656 C C . VAL A 1 80 ? 4.777 -2.928 -8.042 1.00 88.56 80 VAL A C 1
ATOM 658 O O . VAL A 1 80 ? 5.068 -3.756 -7.184 1.00 88.56 80 VAL A O 1
ATOM 661 N N . GLU A 1 81 ? 4.949 -1.630 -7.855 1.00 88.12 81 GLU A N 1
ATOM 662 C CA . GLU A 1 81 ? 5.423 -1.057 -6.608 1.00 88.12 81 GLU A CA 1
ATOM 663 C C . GLU A 1 81 ? 4.280 -0.293 -5.939 1.00 88.12 81 GLU A C 1
ATOM 665 O O . GLU A 1 81 ? 3.677 0.627 -6.500 1.00 88.12 81 GLU A O 1
ATOM 670 N N . LEU A 1 82 ? 3.947 -0.724 -4.724 1.00 89.25 82 LEU A N 1
ATOM 671 C CA . LEU A 1 82 ? 2.971 -0.045 -3.887 1.00 89.25 82 LEU A CA 1
ATOM 672 C C . LEU A 1 82 ? 3.556 1.254 -3.320 1.00 89.25 82 LEU A C 1
ATOM 674 O O . LEU A 1 82 ? 4.748 1.311 -3.002 1.00 89.25 82 LEU A O 1
ATOM 678 N N . PRO A 1 83 ? 2.715 2.267 -3.048 1.00 88.62 83 PRO A N 1
ATOM 679 C CA . PRO A 1 83 ? 3.139 3.384 -2.222 1.00 88.62 83 PRO A CA 1
ATOM 680 C C . PRO A 1 83 ? 3.590 2.879 -0.844 1.00 88.62 83 PRO A C 1
ATOM 682 O O . PRO A 1 83 ? 3.079 1.887 -0.318 1.00 88.62 83 PRO A O 1
ATOM 685 N N . ILE A 1 84 ? 4.528 3.601 -0.222 1.00 89.88 84 ILE A N 1
ATOM 686 C CA . ILE A 1 84 ? 5.081 3.254 1.103 1.00 89.88 84 ILE A CA 1
ATOM 687 C C . ILE A 1 84 ? 3.972 3.096 2.148 1.00 89.88 84 ILE A C 1
ATOM 689 O O . ILE A 1 84 ? 4.088 2.286 3.069 1.00 89.88 84 ILE A O 1
ATOM 693 N N . THR A 1 85 ? 2.905 3.884 2.013 1.00 92.31 85 THR A N 1
ATOM 694 C CA . THR A 1 85 ? 1.735 3.788 2.873 1.00 92.31 85 THR A CA 1
ATOM 695 C C . THR A 1 85 ? 0.441 3.819 2.083 1.00 92.31 85 THR A C 1
ATOM 697 O O . THR A 1 85 ? 0.320 4.617 1.156 1.00 92.31 85 THR A O 1
ATOM 700 N N . VAL A 1 86 ? -0.538 3.041 2.532 1.00 92.62 86 VAL A N 1
ATOM 701 C CA . VAL A 1 86 ? -1.924 3.075 2.049 1.00 92.62 86 VAL A CA 1
ATOM 702 C C . VAL A 1 86 ? -2.872 3.415 3.190 1.00 92.62 86 VAL A C 1
ATOM 704 O O . VAL A 1 86 ? -2.577 3.114 4.349 1.00 92.62 86 VAL A O 1
ATOM 707 N N . ASP A 1 87 ? -4.003 4.025 2.857 1.00 94.00 87 ASP A N 1
ATOM 708 C CA . ASP A 1 87 ? -5.053 4.366 3.811 1.00 94.00 87 ASP A CA 1
ATOM 709 C C . ASP A 1 87 ? -6.230 3.405 3.595 1.00 94.00 87 ASP A C 1
ATOM 711 O O . ASP A 1 87 ? -6.848 3.420 2.535 1.00 94.00 87 ASP A O 1
ATOM 715 N N . LEU A 1 88 ? -6.510 2.551 4.583 1.00 94.00 88 LEU A N 1
ATOM 716 C CA . LEU A 1 88 ? -7.539 1.509 4.509 1.00 94.00 88 LEU A CA 1
ATOM 717 C C . LEU A 1 88 ? -8.548 1.658 5.645 1.00 94.00 88 LEU A C 1
ATOM 719 O O . LEU A 1 88 ? -8.184 1.886 6.804 1.00 94.00 88 LEU A O 1
ATOM 723 N N . LYS A 1 89 ? -9.829 1.499 5.326 1.00 94.88 89 LYS A N 1
ATOM 724 C CA . LYS A 1 89 ? -10.925 1.593 6.288 1.00 94.88 89 LYS A CA 1
ATOM 725 C C . LYS A 1 89 ? -11.081 0.309 7.099 1.00 94.88 89 LYS A C 1
ATOM 727 O O . LYS A 1 89 ? -11.054 -0.794 6.558 1.00 94.88 89 LYS A O 1
ATOM 732 N N . VAL A 1 90 ? -11.329 0.458 8.397 1.00 96.44 90 VAL A N 1
ATOM 733 C CA . VAL A 1 90 ? -11.703 -0.643 9.292 1.00 96.44 90 VAL A CA 1
ATOM 734 C C . VAL A 1 90 ? -13.171 -1.008 9.089 1.00 96.44 90 VAL A C 1
ATOM 736 O O . VAL A 1 90 ? -14.051 -0.161 9.260 1.00 96.44 90 VAL A O 1
ATOM 739 N N . VAL A 1 91 ? -13.436 -2.275 8.775 1.00 96.50 91 VAL A N 1
ATOM 740 C CA . VAL A 1 91 ? -14.794 -2.826 8.609 1.00 96.50 91 VAL A CA 1
ATOM 741 C C . VAL A 1 91 ? -15.247 -3.675 9.789 1.00 96.50 91 VAL A C 1
ATOM 743 O O . VAL A 1 91 ? -16.444 -3.839 9.979 1.00 96.50 91 VAL A O 1
ATOM 746 N N . GLU A 1 92 ? -14.321 -4.176 10.608 1.00 95.25 92 GLU A N 1
ATOM 747 C CA . GLU A 1 92 ? -14.659 -4.896 11.836 1.00 95.25 92 GLU A CA 1
ATOM 748 C C . GLU A 1 92 ? -13.647 -4.570 12.935 1.00 95.25 92 GLU A C 1
ATOM 750 O O . GLU A 1 92 ? -12.436 -4.703 12.744 1.00 95.25 92 GLU A O 1
ATOM 755 N N . ALA A 1 93 ? -14.142 -4.151 14.102 1.00 93.94 93 ALA A N 1
ATOM 756 C CA . ALA A 1 93 ? -13.304 -3.850 15.257 1.00 93.94 93 ALA A CA 1
ATOM 757 C C . ALA A 1 93 ? -13.917 -4.397 16.559 1.00 93.94 93 ALA A C 1
ATOM 759 O O . ALA A 1 93 ? -14.789 -3.745 17.143 1.00 93.94 93 ALA A O 1
ATOM 760 N N . PRO A 1 94 ? -13.445 -5.543 17.082 1.00 89.81 94 PRO A N 1
ATOM 761 C CA . PRO A 1 94 ? -13.925 -6.073 18.351 1.00 89.81 94 PRO A CA 1
ATOM 762 C C . PRO A 1 94 ? -13.688 -5.093 19.520 1.00 89.81 94 PRO A C 1
ATOM 764 O O . PRO A 1 94 ? -12.793 -4.231 19.466 1.00 89.81 94 PRO A O 1
ATOM 767 N N . PRO A 1 95 ? -14.476 -5.205 20.609 1.00 85.25 95 PRO A N 1
ATOM 768 C CA . PRO A 1 95 ? -14.281 -4.398 21.806 1.00 85.25 95 PRO A CA 1
ATOM 769 C C . PRO A 1 95 ? -12.873 -4.605 22.373 1.00 85.25 95 PRO A C 1
ATOM 771 O O . PRO A 1 95 ? -12.480 -5.720 22.710 1.00 85.25 95 PRO A O 1
ATOM 774 N N . GLY A 1 96 ? -12.107 -3.522 22.493 1.00 78.56 96 GLY A N 1
ATOM 775 C CA . GLY A 1 96 ? -10.791 -3.568 23.120 1.00 78.56 96 GLY A CA 1
ATOM 776 C C . GLY A 1 96 ? -10.933 -3.557 24.637 1.00 78.56 96 GLY A C 1
ATOM 777 O O . GLY A 1 96 ? -11.418 -2.571 25.188 1.00 78.56 96 GLY A O 1
ATOM 778 N N . PHE A 1 97 ? -10.504 -4.619 25.320 1.00 71.94 97 PHE A N 1
ATOM 779 C CA . PHE A 1 97 ? -10.504 -4.666 26.783 1.00 71.94 97 PHE A 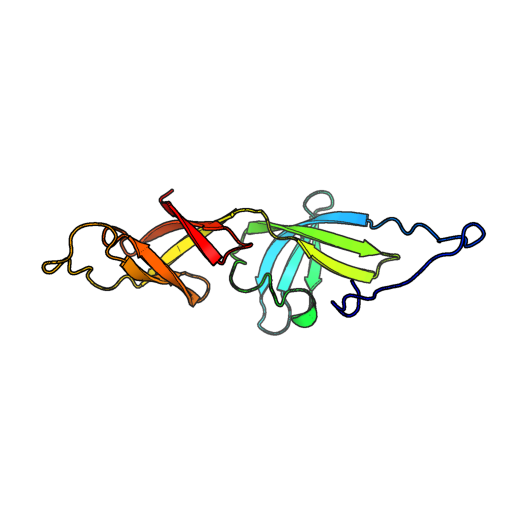CA 1
ATOM 780 C C . PHE A 1 97 ? -9.075 -4.522 27.307 1.00 71.94 97 PHE A C 1
ATOM 782 O O . PHE A 1 97 ? -8.267 -5.445 27.223 1.00 71.94 97 PHE A O 1
ATOM 789 N N . ALA A 1 98 ? -8.757 -3.354 27.861 1.00 65.81 98 ALA A N 1
ATOM 790 C CA . ALA A 1 98 ? -7.577 -3.205 28.698 1.00 65.81 98 ALA A CA 1
ATOM 791 C C . ALA A 1 98 ? -7.929 -3.796 30.069 1.00 65.81 98 ALA A C 1
ATOM 793 O O . ALA A 1 98 ? -8.661 -3.176 30.836 1.00 65.81 98 ALA A O 1
ATOM 794 N N . GLY A 1 99 ? -7.494 -5.028 30.341 1.00 70.81 99 GLY A N 1
ATOM 795 C CA . GLY A 1 99 ? -7.507 -5.582 31.697 1.00 70.81 99 GLY A CA 1
ATOM 796 C C . GLY A 1 99 ? -6.462 -4.880 32.577 1.00 70.81 99 GLY A C 1
ATOM 797 O O . GLY A 1 99 ? -6.333 -3.662 32.555 1.00 70.81 99 GLY A O 1
ATOM 798 N N . ASP A 1 100 ? -5.647 -5.650 33.299 1.00 60.62 100 ASP A N 1
ATOM 799 C CA . ASP A 1 100 ? -4.567 -5.128 34.163 1.00 60.62 100 ASP A CA 1
ATOM 800 C C . ASP A 1 100 ? -3.241 -4.830 33.419 1.00 60.62 100 ASP A C 1
ATOM 802 O O . ASP A 1 100 ? -2.186 -4.628 34.021 1.00 60.62 100 ASP A O 1
ATOM 806 N N . THR A 1 101 ? -3.248 -4.831 32.084 1.00 62.91 101 THR A N 1
ATOM 807 C CA . THR A 1 101 ? -2.043 -4.617 31.269 1.00 62.91 101 THR A CA 1
ATOM 808 C C . THR A 1 101 ? -1.740 -3.136 31.059 1.00 62.91 101 THR A C 1
ATOM 810 O O . THR A 1 101 ? -2.438 -2.429 30.330 1.00 62.91 101 THR A O 1
ATOM 813 N N . ALA A 1 102 ? -0.641 -2.690 31.664 1.00 55.16 102 ALA A N 1
ATOM 814 C CA . ALA A 1 102 ? -0.029 -1.387 31.457 1.00 55.16 102 ALA A CA 1
ATOM 815 C C . ALA A 1 102 ? 0.642 -1.292 30.071 1.00 55.16 102 ALA A C 1
ATOM 817 O O . ALA A 1 102 ? 1.536 -2.072 29.775 1.00 55.16 102 ALA A O 1
ATOM 818 N N . GLN A 1 103 ? 0.231 -0.286 29.288 1.00 67.94 103 GLN A N 1
ATOM 819 C CA . GLN A 1 103 ? 0.818 0.206 28.027 1.00 67.94 103 GLN A CA 1
ATOM 820 C C . GLN A 1 103 ? 0.967 -0.801 26.865 1.00 67.94 103 GLN A C 1
ATOM 822 O O . GLN A 1 103 ? 1.574 -1.856 26.976 1.00 67.94 103 GLN A O 1
ATOM 827 N N . GLY A 1 104 ? 0.465 -0.419 25.685 1.00 71.19 104 GLY A N 1
ATOM 828 C CA . GLY A 1 104 ? 0.717 -1.150 24.434 1.00 71.19 104 GLY A CA 1
ATOM 829 C C . GLY A 1 104 ? -0.228 -2.317 24.135 1.00 71.19 104 GLY A C 1
ATOM 830 O O . GLY A 1 104 ? 0.070 -3.116 23.252 1.00 71.19 104 GLY A O 1
ATOM 831 N N . ALA A 1 105 ? -1.368 -2.419 24.826 1.00 83.62 105 ALA A N 1
ATOM 832 C CA . ALA A 1 105 ? -2.400 -3.379 24.451 1.00 83.62 105 ALA A CA 1
ATOM 833 C C . ALA A 1 105 ? -2.895 -3.102 23.019 1.00 83.62 105 ALA A C 1
ATOM 835 O O . ALA A 1 105 ? -3.193 -1.959 22.653 1.00 83.62 105 ALA A O 1
ATOM 836 N N . THR A 1 106 ? -2.962 -4.160 22.220 1.00 90.38 106 THR A N 1
ATOM 837 C CA . THR A 1 106 ? -3.424 -4.142 20.831 1.00 90.38 106 THR A CA 1
ATOM 838 C C . THR A 1 106 ? -4.623 -5.065 20.677 1.00 90.38 106 THR A C 1
ATOM 840 O O . THR A 1 106 ? -4.883 -5.919 21.528 1.00 90.38 106 THR A O 1
ATOM 843 N N . LYS A 1 107 ? -5.399 -4.835 19.624 1.00 91.12 107 LYS A N 1
ATOM 844 C CA . LYS A 1 107 ? -6.489 -5.700 19.193 1.00 91.12 107 LYS A CA 1
ATOM 845 C C . LYS A 1 107 ? -6.396 -5.928 17.694 1.00 91.12 107 LYS A C 1
ATOM 847 O O . LYS A 1 107 ? -5.872 -5.081 16.971 1.00 91.12 107 LYS A O 1
ATOM 852 N N . GLU A 1 108 ? -6.956 -7.039 17.247 1.00 94.25 108 GLU A N 1
ATOM 853 C CA . GLU A 1 108 ? -7.103 -7.333 15.825 1.00 94.25 108 GLU A CA 1
ATOM 854 C C . GLU A 1 108 ? -8.313 -6.601 15.265 1.00 94.25 108 GLU A C 1
ATOM 856 O O . GLU A 1 108 ? -9.364 -6.561 15.903 1.00 94.25 108 GLU A O 1
ATOM 861 N N . VAL A 1 109 ? -8.149 -6.013 14.085 1.00 95.12 109 VAL A N 1
ATOM 862 C CA . VAL A 1 109 ? -9.235 -5.418 13.301 1.00 95.12 109 VAL A CA 1
ATOM 863 C C . VAL A 1 109 ? -9.163 -5.926 11.867 1.00 95.12 109 VAL A C 1
ATOM 865 O O . VAL A 1 109 ? -8.076 -6.256 11.388 1.00 95.12 109 VAL A O 1
ATOM 868 N N . MET A 1 110 ? -10.309 -5.975 11.191 1.00 95.38 110 MET A N 1
ATOM 869 C CA . MET A 1 110 ? -10.404 -6.308 9.770 1.00 95.38 110 MET A CA 1
ATOM 870 C C . MET A 1 110 ? -10.568 -5.032 8.946 1.00 95.38 110 MET A C 1
ATOM 872 O O . MET A 1 110 ? -11.358 -4.151 9.298 1.00 95.38 110 MET A O 1
ATOM 876 N N . LEU A 1 111 ? -9.826 -4.942 7.847 1.00 94.69 111 LEU A N 1
ATOM 877 C CA . LEU A 1 111 ? -9.892 -3.853 6.877 1.00 94.69 111 LEU A CA 1
ATOM 878 C C . LEU A 1 111 ? -10.835 -4.180 5.722 1.00 94.69 111 LEU A C 1
ATOM 880 O O . LEU A 1 111 ? -11.193 -5.335 5.510 1.00 94.69 111 LEU A O 1
ATOM 884 N N . GLU A 1 112 ? -11.202 -3.169 4.939 1.00 92.75 112 GLU A N 1
ATOM 885 C CA . GLU A 1 112 ? -12.085 -3.316 3.774 1.00 92.75 112 GLU A CA 1
ATOM 886 C C . GLU A 1 112 ? -11.555 -4.271 2.696 1.00 92.75 112 GLU A C 1
ATOM 888 O O . GLU A 1 112 ? -12.339 -4.876 1.970 1.00 92.75 112 GLU A O 1
ATOM 893 N N . THR A 1 113 ? -10.239 -4.481 2.644 1.00 90.50 113 THR A N 1
ATOM 894 C CA . THR A 1 113 ? -9.594 -5.468 1.766 1.00 90.50 113 THR A CA 1
ATOM 895 C C . THR A 1 113 ? -9.655 -6.901 2.314 1.00 90.50 113 THR A C 1
ATOM 897 O O . THR A 1 113 ? -9.215 -7.838 1.652 1.00 90.50 113 THR A O 1
ATOM 900 N N . GLY A 1 114 ? -10.166 -7.095 3.535 1.00 89.81 114 GLY A N 1
ATOM 901 C CA . GLY A 1 114 ? -10.134 -8.360 4.276 1.00 89.81 114 GLY A CA 1
ATOM 902 C C . GLY A 1 114 ? -8.829 -8.601 5.046 1.00 89.81 114 GLY A C 1
ATOM 903 O O . GLY A 1 114 ? -8.726 -9.580 5.785 1.00 89.81 114 GLY A O 1
ATOM 904 N N . MET A 1 115 ? -7.836 -7.714 4.915 1.00 90.62 115 MET A N 1
ATOM 905 C CA . MET A 1 115 ? -6.589 -7.786 5.678 1.00 90.62 115 MET A CA 1
ATOM 906 C C . MET A 1 115 ? -6.858 -7.595 7.179 1.00 90.62 115 MET A C 1
ATOM 908 O O . MET A 1 115 ? -7.575 -6.681 7.584 1.00 90.62 115 MET A O 1
ATOM 912 N N . VAL A 1 116 ? -6.248 -8.445 8.009 1.00 93.00 116 VAL A N 1
ATOM 913 C CA . VAL A 1 116 ? -6.318 -8.360 9.475 1.00 93.00 116 VAL A CA 1
ATOM 914 C C . VAL A 1 116 ? -5.006 -7.801 10.015 1.00 93.00 116 VAL A C 1
ATOM 916 O O . VAL A 1 116 ? -3.932 -8.269 9.637 1.00 93.00 116 VAL A O 1
ATOM 919 N N . LEU A 1 117 ? -5.078 -6.817 10.914 1.00 91.56 117 LEU A N 1
ATOM 920 C CA . LEU A 1 117 ? -3.899 -6.226 11.552 1.00 91.56 117 LEU A CA 1
ATOM 921 C C . LEU A 1 117 ? -4.098 -5.939 13.042 1.00 91.56 117 LEU A C 1
ATOM 923 O O . LEU A 1 117 ? -5.210 -5.713 13.517 1.00 91.56 117 LEU A O 1
ATOM 927 N N . GLN A 1 118 ? -2.977 -5.883 13.761 1.00 92.50 118 GLN A N 1
ATOM 928 C CA . GLN A 1 118 ? -2.911 -5.484 15.165 1.00 92.50 118 GLN A CA 1
ATOM 929 C C . GLN A 1 118 ? -2.828 -3.959 15.279 1.00 92.50 118 GLN A C 1
ATOM 931 O O . GLN A 1 118 ? -1.893 -3.333 14.774 1.00 92.50 118 GLN A O 1
ATOM 936 N N . VAL A 1 119 ? -3.792 -3.362 15.975 1.00 93.31 119 VAL A N 1
ATOM 937 C CA . VAL A 1 119 ? -3.916 -1.909 16.166 1.00 93.31 119 VAL A CA 1
ATOM 938 C C . VAL A 1 119 ? -4.137 -1.562 17.636 1.00 93.31 119 VAL A C 1
ATOM 940 O O . VAL A 1 119 ? -4.536 -2.422 18.423 1.00 93.31 119 VAL A O 1
ATOM 943 N N . PRO A 1 120 ? -3.911 -0.305 18.053 1.00 92.06 120 PRO A N 1
ATOM 944 C CA . PRO A 1 120 ? -4.257 0.136 19.401 1.00 92.06 120 PRO A CA 1
ATOM 945 C C . PRO A 1 120 ? -5.741 -0.079 19.743 1.00 92.06 120 PRO A C 1
ATOM 947 O O . PRO A 1 120 ? -6.621 0.069 18.895 1.00 92.06 120 PRO A O 1
ATOM 950 N N . LEU A 1 121 ? -6.041 -0.346 21.020 1.00 91.25 121 LEU A N 1
ATOM 951 C CA . LEU A 1 121 ? -7.406 -0.666 21.478 1.00 91.25 121 LEU A CA 1
ATOM 952 C C . LEU A 1 121 ? -8.475 0.387 21.138 1.00 91.25 121 LEU A C 1
ATOM 954 O O . LEU A 1 121 ? -9.654 0.042 21.037 1.00 91.25 121 LEU A O 1
ATOM 958 N N . PHE A 1 122 ? -8.073 1.653 20.986 1.00 89.94 122 PHE A N 1
ATOM 959 C CA . PHE A 1 122 ? -8.978 2.776 20.739 1.00 89.94 122 PHE A CA 1
ATOM 960 C C . PHE A 1 122 ? -9.497 2.864 19.298 1.00 89.94 122 PHE A C 1
ATOM 962 O O . PHE A 1 122 ? -10.402 3.658 19.059 1.00 89.94 122 PHE A O 1
ATOM 969 N N . ILE A 1 123 ? -8.934 2.101 18.354 1.00 94.12 123 ILE A N 1
ATOM 970 C CA . ILE A 1 123 ? -9.406 2.078 16.964 1.00 94.12 123 ILE A CA 1
ATOM 971 C C . ILE A 1 123 ? -10.820 1.504 16.903 1.00 94.12 123 ILE A C 1
ATOM 973 O O . ILE A 1 123 ? -11.120 0.512 17.567 1.00 94.12 123 ILE A O 1
ATOM 977 N N . GLN A 1 124 ? -11.697 2.120 16.125 1.00 94.12 124 GLN A N 1
ATOM 978 C CA . GLN A 1 124 ? -13.094 1.714 15.987 1.00 94.12 124 GLN A CA 1
ATOM 979 C C . GLN A 1 124 ? -13.418 1.319 14.548 1.00 94.12 124 GLN A C 1
ATOM 981 O O . GLN A 1 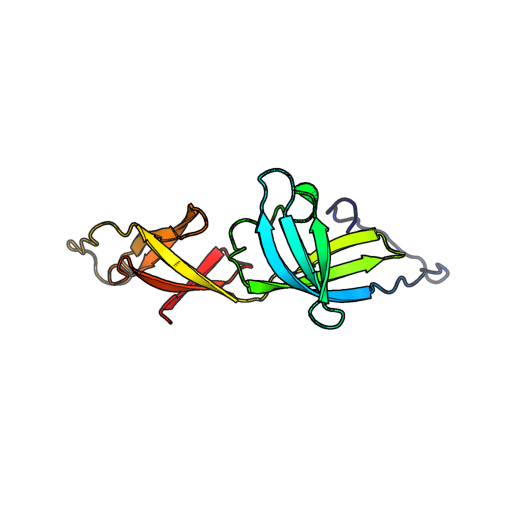124 ? -12.675 1.618 13.616 1.00 94.12 124 GLN A O 1
ATOM 986 N N . GLU A 1 125 ? -14.535 0.618 14.376 1.00 95.62 125 GLU A N 1
ATOM 987 C CA . GLU A 1 125 ? -15.095 0.367 13.052 1.00 95.62 125 GLU A CA 1
ATOM 988 C C . GLU A 1 125 ? -15.417 1.704 12.372 1.00 95.62 125 GLU A C 1
ATOM 990 O O . GLU A 1 125 ? -15.953 2.619 12.999 1.00 95.62 125 GLU A O 1
ATOM 995 N N . GLY A 1 126 ? -15.062 1.824 11.095 1.00 94.69 126 GLY A N 1
ATOM 996 C CA . GLY A 1 126 ? -15.200 3.054 10.327 1.00 94.69 126 GLY A CA 1
ATOM 997 C C . GLY A 1 126 ? -13.989 3.988 10.368 1.00 94.69 126 GLY A C 1
ATOM 998 O O . GLY A 1 126 ? -13.926 4.872 9.514 1.00 94.69 126 GLY A O 1
ATOM 999 N N . ASP A 1 127 ? -13.028 3.787 11.280 1.00 96.12 127 ASP A N 1
ATOM 1000 C CA . ASP A 1 127 ? -11.758 4.525 11.266 1.00 96.12 127 ASP A CA 1
ATOM 1001 C C . ASP A 1 127 ? -10.958 4.194 9.991 1.00 96.12 127 ASP A C 1
ATOM 1003 O O . ASP A 1 127 ? -10.979 3.060 9.507 1.00 96.12 127 ASP A O 1
ATOM 1007 N N . VAL A 1 128 ? -10.216 5.172 9.463 1.00 95.31 128 VAL A N 1
ATOM 1008 C CA . VAL A 1 128 ? -9.271 4.971 8.353 1.00 95.31 128 VAL A CA 1
ATOM 1009 C C . VAL A 1 128 ? -7.859 4.890 8.917 1.00 95.31 128 VAL A C 1
ATOM 1011 O O . VAL A 1 128 ? -7.423 5.761 9.674 1.00 95.31 128 VAL A O 1
ATOM 1014 N N . LEU A 1 129 ? -7.140 3.823 8.576 1.00 95.12 129 LEU A N 1
ATOM 1015 C CA . LEU A 1 129 ? -5.799 3.553 9.075 1.00 95.12 129 LEU A CA 1
ATOM 1016 C C . LEU A 1 129 ? -4.782 3.688 7.957 1.00 95.12 129 LEU A C 1
ATOM 1018 O O . LEU A 1 129 ? -4.909 3.055 6.913 1.00 95.12 129 LEU A O 1
ATOM 1022 N N . ARG A 1 130 ? -3.719 4.433 8.236 1.00 94.69 130 ARG A N 1
ATOM 1023 C CA . ARG A 1 130 ? -2.510 4.430 7.428 1.00 94.69 130 ARG A CA 1
ATOM 1024 C C . ARG A 1 130 ? -1.652 3.226 7.780 1.00 94.69 130 ARG A C 1
ATOM 1026 O O . ARG A 1 130 ? -1.307 3.034 8.951 1.00 94.69 130 ARG A O 1
ATOM 1033 N N . ILE A 1 131 ? -1.272 2.449 6.776 1.00 94.00 131 ILE A N 1
ATOM 1034 C CA . ILE A 1 131 ? -0.538 1.188 6.915 1.00 94.00 131 ILE A CA 1
ATOM 1035 C C . ILE A 1 131 ? 0.732 1.250 6.079 1.00 94.00 131 ILE A C 1
ATOM 1037 O O . ILE A 1 131 ? 0.681 1.680 4.933 1.00 94.00 131 ILE A O 1
ATOM 1041 N N . ASP A 1 132 ? 1.861 0.819 6.644 1.00 93.38 132 ASP A N 1
ATOM 1042 C CA . ASP A 1 132 ? 3.121 0.665 5.910 1.00 93.38 132 ASP A CA 1
ATOM 1043 C C . ASP A 1 132 ? 3.096 -0.661 5.138 1.00 93.38 132 ASP A C 1
ATOM 1045 O O . ASP A 1 132 ? 3.069 -1.737 5.746 1.00 93.38 132 ASP A O 1
ATOM 1049 N N . THR A 1 133 ? 3.104 -0.581 3.808 1.00 90.69 133 THR A N 1
ATOM 1050 C CA . THR A 1 133 ? 2.952 -1.724 2.887 1.00 90.69 133 THR A CA 1
ATOM 1051 C C . THR A 1 133 ? 4.141 -2.683 2.923 1.00 90.69 133 THR A C 1
ATOM 1053 O O . THR A 1 133 ? 3.990 -3.870 2.648 1.00 90.69 133 THR A O 1
ATOM 1056 N N . ARG A 1 134 ? 5.319 -2.212 3.350 1.00 88.06 134 ARG A N 1
ATOM 1057 C CA . ARG A 1 134 ? 6.550 -3.020 3.429 1.00 88.06 134 ARG A CA 1
ATOM 1058 C C . ARG A 1 134 ? 6.588 -3.891 4.676 1.00 88.06 134 ARG A C 1
ATOM 1060 O O . ARG A 1 134 ? 7.274 -4.908 4.709 1.00 88.06 134 ARG A O 1
ATOM 1067 N N . THR A 1 135 ? 5.918 -3.449 5.740 1.00 90.19 135 THR A N 1
ATOM 1068 C CA . THR A 1 135 ? 5.927 -4.139 7.040 1.00 90.19 135 THR A CA 1
ATOM 1069 C C . THR A 1 135 ? 4.570 -4.690 7.452 1.00 90.19 135 THR A C 1
ATOM 1071 O O . THR A 1 135 ? 4.513 -5.410 8.450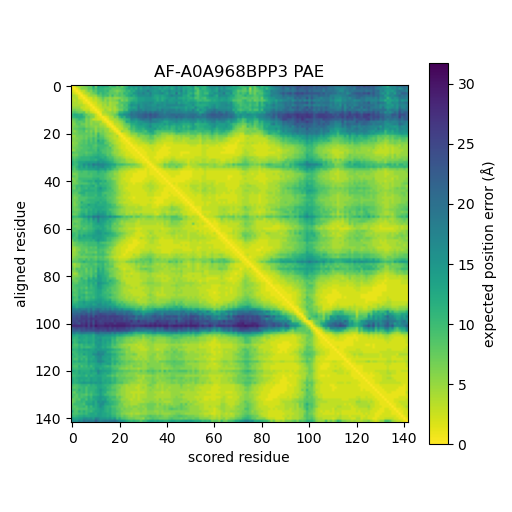 1.00 90.19 135 THR A O 1
ATOM 1074 N N . ALA A 1 136 ? 3.504 -4.372 6.710 1.00 89.25 136 ALA A N 1
ATOM 1075 C CA . ALA A 1 136 ? 2.121 -4.716 7.029 1.00 89.25 136 ALA A CA 1
ATOM 1076 C C . ALA A 1 136 ? 1.673 -4.187 8.408 1.00 89.25 136 ALA A C 1
ATOM 1078 O O . ALA A 1 136 ? 0.949 -4.860 9.145 1.00 89.25 136 ALA A O 1
ATOM 1079 N N . ARG A 1 137 ? 2.148 -2.997 8.810 1.00 91.94 137 ARG A N 1
ATOM 1080 C CA . ARG A 1 137 ? 1.914 -2.441 10.156 1.00 91.94 137 ARG A CA 1
ATOM 1081 C C . ARG A 1 137 ? 1.113 -1.153 10.131 1.00 91.94 137 ARG A C 1
ATOM 1083 O O . ARG A 1 137 ? 1.324 -0.290 9.284 1.00 91.94 137 ARG A O 1
ATOM 1090 N N . TYR A 1 138 ? 0.266 -1.003 11.146 1.00 93.00 138 TYR A N 1
ATOM 1091 C CA . TYR A 1 138 ? -0.375 0.260 11.491 1.00 93.00 138 TYR A CA 1
ATOM 1092 C C . TYR A 1 138 ? 0.671 1.359 11.731 1.00 93.00 138 TYR A C 1
ATOM 1094 O O . TYR A 1 138 ? 1.603 1.177 12.518 1.00 93.00 138 TYR A O 1
ATOM 1102 N N . VAL A 1 139 ? 0.477 2.508 11.084 1.00 93.94 139 VAL A N 1
ATOM 1103 C CA . VAL A 1 139 ? 1.282 3.723 11.266 1.00 93.94 139 VAL A CA 1
ATOM 1104 C C . VAL A 1 139 ? 0.505 4.741 12.093 1.00 93.94 139 VAL A C 1
ATOM 1106 O O . VAL A 1 139 ? 0.969 5.175 13.146 1.0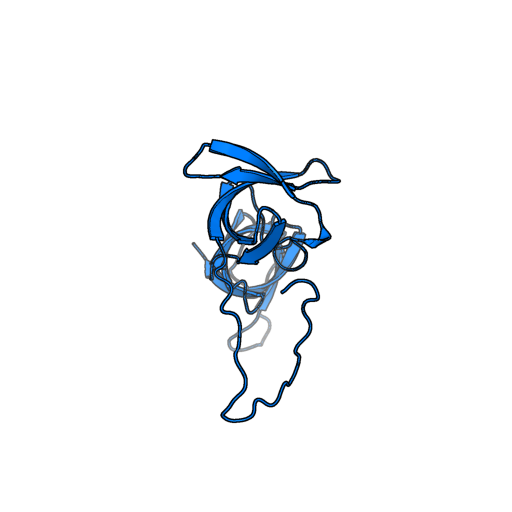0 93.94 139 VAL A O 1
ATOM 1109 N N . THR A 1 140 ? -0.682 5.130 11.623 1.00 94.12 140 THR A N 1
ATOM 1110 C CA . THR A 1 140 ? -1.540 6.117 12.290 1.00 94.12 140 THR A CA 1
ATOM 1111 C C . THR A 1 140 ? -2.995 5.964 11.858 1.00 94.12 140 THR A C 1
ATOM 1113 O O . THR A 1 140 ? -3.278 5.387 10.814 1.00 94.12 140 THR A O 1
ATOM 1116 N N . ARG A 1 141 ? -3.922 6.514 12.643 1.00 93.94 141 ARG A N 1
ATOM 1117 C CA . ARG A 1 141 ? -5.285 6.815 12.196 1.00 93.94 141 ARG A CA 1
ATOM 1118 C C . ARG A 1 141 ? -5.284 8.158 11.456 1.00 93.94 141 ARG A C 1
ATOM 1120 O O . ARG A 1 141 ? -4.579 9.069 11.904 1.00 93.94 141 ARG A O 1
ATOM 1127 N N . VAL A 1 142 ? -6.023 8.241 10.351 1.00 90.25 142 VAL A N 1
ATOM 1128 C CA . VAL A 1 142 ? -6.179 9.434 9.494 1.00 90.25 142 VAL A CA 1
ATOM 1129 C C . VAL A 1 142 ? -7.441 10.203 9.868 1.00 90.25 142 VAL A C 1
ATOM 1131 O O . VAL A 1 142 ? -8.441 9.547 10.237 1.00 90.25 142 VAL A O 1
#

Foldseek 3Di:
DQVPDDDDDDDDPPDDDDDFDKDKFKWFWAQDPPAWTWIAGPPPRDIDTDGCVQCVLPQLQDDGGAIWMWIHGPNHTRHIGHDQKGKWFFQAADQQDDDVDDDDRWDWTATPSRDIATDDNPDDHGWIFIAGSVVRHTDDTD

Radius of gyration: 19.61 Å; Cα contacts (8 Å, |Δi|>4): 259; chains: 1; bounding box: 52×25×58 Å

Solvent-accessible surface area (backbone atoms only — not comparable to full-atom values): 8693 Å² total; per-residue (Å²): 98,95,78,74,65,90,78,94,78,92,79,58,101,81,66,83,79,82,87,79,78,71,50,76,45,55,29,27,34,58,54,64,85,85,70,39,40,32,31,28,32,74,88,78,65,52,71,48,74,41,56,57,88,57,35,69,89,48,53,64,70,62,48,72,68,41,64,32,39,38,35,25,48,99,87,43,79,57,45,64,44,70,49,69,57,45,79,46,42,26,69,40,46,68,87,55,77,78,72,94,68,80,81,84,64,62,36,64,31,30,29,75,62,67,43,73,43,68,37,59,44,84,62,48,59,69,42,36,34,31,28,31,65,89,75,71,36,72,73,45,78,109

Secondary structure (DSSP, 8-state):
-TT---------TTPPP---PPEEEEEEEEEE-SSEEEEEETTT--EEEEEGGGSTTTGGG--TT-EEEEEEETTEEEEEE--SEEEEEEEE-PPP---S--S--EEEEEETTS-EEEEETT--TT-EEEEETTTTEEEEE-

pLDDT: mean 87.33, std 8.18, range [55.16, 96.5]

Sequence (142 aa):
LRTGSTLDKNFTSGDRVQDIRLDHQTVQYLYSDGEFYHFMDVETYEQFPLPDAVLEDAKPYLVENTEIELSSYEGERLDVELPITVDLKVVEAPPGFAGDTAQGATKEVMLETGMVLQVPLFIQEGDVLRIDTRTARYVTRV

Mean predicted aligned error: 7.71 Å